Protein AF-A0A1I6U1Q0-F1 (afdb_monomer)

Solvent-accessible surface area (backbone atoms only — not comparable to full-atom values): 3834 Å² total; per-residue (Å²): 141,87,86,88,85,87,85,88,77,95,75,83,60,93,63,44,69,60,53,51,54,51,50,53,52,50,52,38,36,75,76,38,47,70,61,40,44,67,60,42,42,43,94,91,36,74,64,75,55,86,64,101,72,88,89,132

Radius of gyration: 13.1 Å; Cα contacts (8 Å, |Δi|>4): 21; chains: 1; bounding box: 28×21×33 Å

Structure (mmCIF, N/CA/C/O backbone):
data_AF-A0A1I6U1Q0-F1
#
_entry.id   AF-A0A1I6U1Q0-F1
#
loop_
_atom_site.group_PDB
_atom_site.id
_atom_site.type_symbol
_atom_site.label_atom_id
_atom_site.label_alt_id
_atom_site.label_comp_id
_atom_site.label_asym_id
_atom_site.label_entity_id
_atom_site.label_seq_id
_atom_site.pdbx_PDB_ins_code
_atom_site.Cartn_x
_atom_site.Cartn_y
_atom_site.Cartn_z
_atom_site.occupancy
_atom_site.B_iso_or_equiv
_atom_site.auth_seq_id
_atom_site.auth_comp_id
_atom_site.auth_asym_id
_atom_site.auth_atom_id
_atom_site.pdbx_PDB_model_num
ATOM 1 N N . MET A 1 1 ? 13.427 -6.822 8.954 1.00 87.06 1 MET A N 1
ATOM 2 C CA . MET A 1 1 ? 12.961 -5.589 9.630 1.00 87.06 1 MET A CA 1
ATOM 3 C C . MET A 1 1 ? 11.469 -5.715 9.906 1.00 87.06 1 MET A C 1
ATOM 5 O O . MET A 1 1 ? 10.768 -6.213 9.034 1.00 87.06 1 MET A O 1
ATOM 9 N N . ARG A 1 2 ? 10.985 -5.319 11.091 1.00 92.81 2 ARG A N 1
ATOM 10 C CA . ARG A 1 2 ? 9.554 -5.333 11.446 1.00 92.81 2 ARG A CA 1
ATOM 11 C C . ARG A 1 2 ? 9.112 -3.911 11.780 1.00 92.81 2 ARG A C 1
ATOM 13 O O . ARG A 1 2 ? 9.786 -3.243 12.553 1.00 92.81 2 ARG A O 1
ATOM 20 N N . LEU A 1 3 ? 8.007 -3.469 11.189 1.00 93.12 3 LEU A N 1
ATOM 21 C CA . LEU A 1 3 ? 7.434 -2.135 11.373 1.00 93.12 3 LEU A CA 1
ATOM 22 C C . LEU A 1 3 ? 6.070 -2.270 12.050 1.00 93.12 3 LEU A C 1
ATOM 24 O O . LEU A 1 3 ? 5.293 -3.157 11.697 1.00 93.12 3 LEU A O 1
ATOM 28 N N . LYS A 1 4 ? 5.791 -1.404 13.027 1.00 95.25 4 LYS A N 1
ATOM 29 C CA . LYS A 1 4 ? 4.473 -1.273 13.651 1.00 95.25 4 LYS A CA 1
ATOM 30 C C . LYS A 1 4 ? 3.930 0.106 13.308 1.00 95.25 4 LYS A C 1
ATOM 32 O O . LYS A 1 4 ? 4.595 1.101 13.575 1.00 95.25 4 LYS A O 1
ATOM 37 N N . VAL A 1 5 ? 2.734 0.144 12.733 1.00 92.25 5 VAL A N 1
ATOM 38 C CA . VAL A 1 5 ? 2.040 1.382 12.375 1.00 92.25 5 VAL A CA 1
ATOM 39 C C . VAL A 1 5 ? 0.671 1.361 13.039 1.00 92.25 5 VAL A C 1
ATOM 41 O O . VAL A 1 5 ? -0.018 0.344 12.997 1.00 92.25 5 VAL A O 1
ATOM 44 N N . SER A 1 6 ? 0.303 2.467 13.678 1.00 94.62 6 SER A N 1
ATOM 45 C CA . SER A 1 6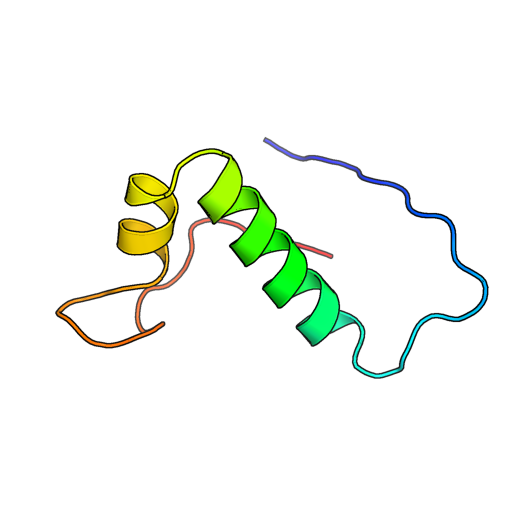 ? -0.985 2.628 14.352 1.00 94.62 6 SER A CA 1
ATOM 46 C C . SER A 1 6 ? -1.797 3.693 13.625 1.00 94.62 6 SER A C 1
ATOM 48 O O . SER A 1 6 ? -1.282 4.776 13.358 1.00 94.62 6 SER A O 1
ATOM 50 N N . PHE A 1 7 ? -3.063 3.395 13.338 1.00 91.69 7 PHE A N 1
ATOM 51 C CA . PHE A 1 7 ? -3.994 4.312 12.683 1.00 91.69 7 PHE A CA 1
ATOM 52 C C . PHE A 1 7 ? -5.222 4.527 13.563 1.00 91.69 7 PHE A C 1
ATOM 54 O O . PHE A 1 7 ? -5.673 3.604 14.243 1.00 91.69 7 PHE A O 1
ATOM 61 N N . THR A 1 8 ? -5.786 5.729 13.521 1.00 95.06 8 THR A N 1
ATOM 62 C CA . THR A 1 8 ? -7.052 6.060 14.176 1.00 95.06 8 THR A CA 1
ATOM 63 C C . THR A 1 8 ? -8.146 6.189 13.122 1.00 95.06 8 THR A C 1
ATOM 65 O O . THR A 1 8 ? -7.983 6.856 12.104 1.00 95.06 8 THR A O 1
ATOM 68 N N . CYS A 1 9 ? -9.277 5.525 13.343 1.00 92.12 9 CYS A N 1
ATOM 69 C CA . CYS A 1 9 ? -10.449 5.653 12.485 1.00 92.12 9 CYS A CA 1
ATOM 70 C C . CYS A 1 9 ? -11.725 5.449 13.305 1.00 92.12 9 CYS A C 1
ATOM 72 O O . CYS A 1 9 ? -11.677 4.936 14.422 1.00 92.12 9 CYS A O 1
ATOM 74 N N . LYS A 1 10 ? -12.868 5.856 12.748 1.00 96.25 10 LYS A N 1
ATOM 75 C CA . LYS A 1 10 ? -14.172 5.673 13.399 1.00 96.25 10 LYS A CA 1
ATOM 76 C C . LYS A 1 10 ? -14.706 4.248 13.232 1.00 96.25 10 LYS A C 1
ATOM 78 O O . LYS A 1 10 ? -15.256 3.695 14.174 1.00 96.25 10 LYS A O 1
ATOM 83 N N . VAL A 1 11 ? -14.553 3.668 12.039 1.00 94.69 11 VAL A N 1
ATOM 84 C CA . VAL A 1 11 ? -15.019 2.318 11.681 1.00 94.69 11 VAL A CA 1
ATOM 85 C C . VAL A 1 11 ? -14.051 1.717 10.659 1.00 94.69 11 VAL A C 1
ATOM 87 O O . VAL A 1 11 ? -13.680 2.393 9.699 1.00 94.69 11 VAL A O 1
ATOM 90 N N . ILE A 1 12 ? -13.671 0.450 10.843 1.00 91.81 12 ILE A N 1
ATOM 91 C CA . ILE A 1 12 ? -12.868 -0.319 9.881 1.00 91.81 12 ILE A CA 1
ATOM 92 C C . ILE A 1 12 ? -13.807 -1.110 8.955 1.00 91.81 12 ILE A C 1
ATOM 94 O O . ILE A 1 12 ? -14.627 -1.884 9.453 1.00 91.81 12 ILE A O 1
ATOM 98 N N . PRO A 1 13 ? -13.699 -0.967 7.621 1.00 91.44 13 PRO A N 1
ATOM 99 C CA . PRO A 1 13 ? -14.487 -1.764 6.681 1.00 91.44 13 PRO A CA 1
ATOM 100 C C . PRO A 1 13 ? -14.146 -3.256 6.753 1.00 91.44 13 PRO A C 1
ATOM 102 O O . PRO A 1 13 ? -12.992 -3.618 6.955 1.00 91.44 13 PRO A O 1
ATOM 105 N N . LEU A 1 14 ? -15.107 -4.137 6.461 1.00 92.00 14 LEU A N 1
ATOM 106 C CA . LEU A 1 14 ? -14.859 -5.589 6.376 1.00 92.00 14 LEU A CA 1
ATOM 107 C C . LEU A 1 14 ? -13.752 -5.943 5.364 1.00 92.00 14 LEU A C 1
ATOM 109 O O . LEU A 1 14 ? -12.963 -6.857 5.584 1.00 92.00 14 LEU A O 1
ATOM 113 N N . SER A 1 15 ? -13.644 -5.180 4.274 1.00 91.88 15 SER A N 1
ATOM 114 C CA . SER A 1 15 ? -12.634 -5.342 3.222 1.00 91.88 15 SER A CA 1
ATOM 115 C C . SER A 1 15 ? -11.301 -4.631 3.515 1.00 91.88 15 SER A C 1
ATOM 1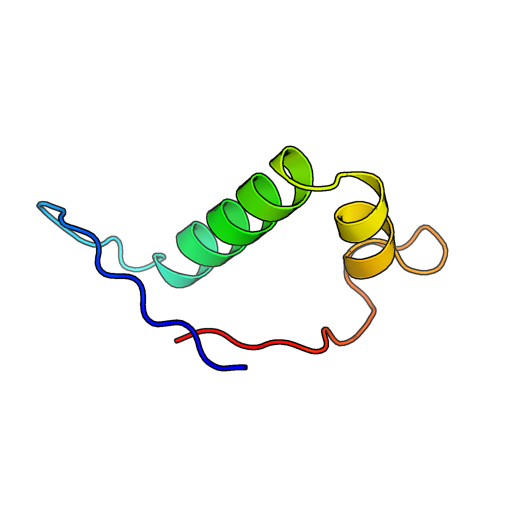17 O O . SER A 1 15 ? -10.510 -4.408 2.594 1.00 91.88 15 SER A O 1
ATOM 119 N N . TYR A 1 16 ? -11.008 -4.302 4.782 1.00 92.44 16 TYR A N 1
ATOM 120 C CA . TYR A 1 16 ? -9.807 -3.562 5.200 1.00 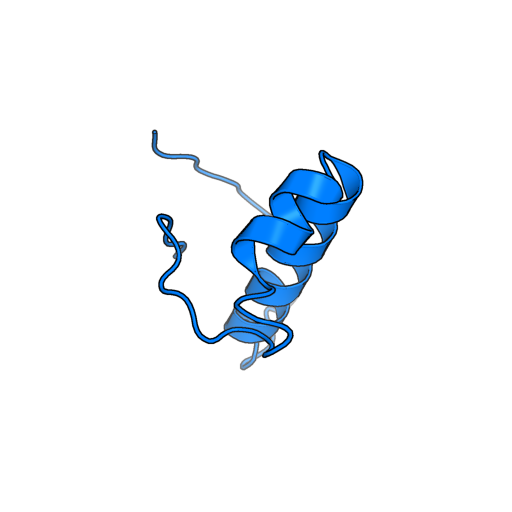92.44 16 TYR A CA 1
ATOM 121 C C . TYR A 1 16 ? -8.504 -4.121 4.629 1.00 92.44 16 TYR A C 1
ATOM 123 O O . TYR A 1 16 ? -7.604 -3.365 4.274 1.00 92.44 16 TYR A O 1
ATOM 131 N N . ARG A 1 17 ? -8.402 -5.445 4.474 1.00 92.62 17 ARG A N 1
ATOM 132 C CA . ARG A 1 17 ? -7.200 -6.084 3.934 1.00 92.62 17 ARG A CA 1
ATOM 133 C C . ARG A 1 17 ? -6.864 -5.593 2.525 1.00 92.62 17 ARG A C 1
ATOM 135 O O . ARG A 1 17 ? -5.699 -5.339 2.244 1.00 92.62 17 ARG A O 1
ATOM 142 N N . PHE A 1 18 ? -7.861 -5.409 1.659 1.00 92.19 18 PHE A N 1
ATOM 143 C CA . PHE A 1 18 ? -7.643 -4.859 0.317 1.00 92.19 18 PHE A CA 1
ATOM 144 C C . PHE A 1 18 ? -7.266 -3.379 0.366 1.00 92.19 18 PHE A C 1
ATOM 146 O O . PHE A 1 18 ? -6.387 -2.955 -0.382 1.00 92.19 18 PHE A O 1
ATOM 153 N N . ILE A 1 19 ? -7.873 -2.622 1.283 1.00 93.06 19 ILE A N 1
ATOM 154 C CA . ILE A 1 19 ? -7.559 -1.205 1.501 1.00 93.06 19 ILE A CA 1
ATOM 155 C C . ILE A 1 19 ? -6.085 -1.047 1.889 1.00 93.06 19 ILE A C 1
ATOM 157 O O . ILE A 1 19 ? -5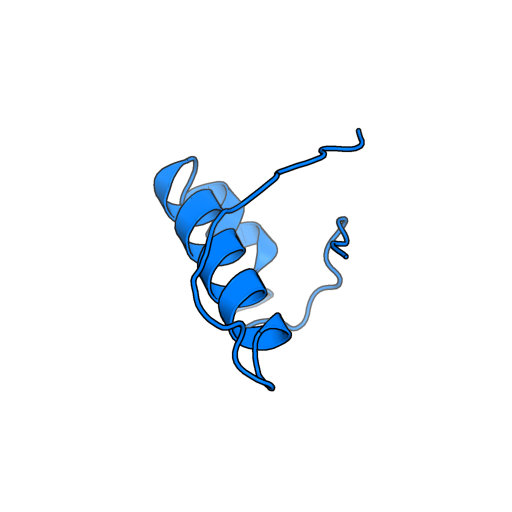.370 -0.271 1.262 1.00 93.06 19 ILE A O 1
ATOM 161 N N . PHE A 1 20 ? -5.594 -1.838 2.846 1.00 94.06 20 PHE A N 1
ATOM 162 C CA . PHE A 1 20 ? -4.193 -1.774 3.265 1.00 94.06 20 PHE A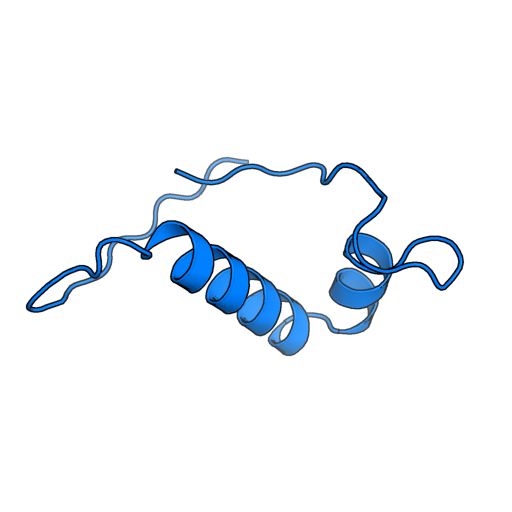 CA 1
ATOM 163 C C . PHE A 1 20 ? -3.218 -2.227 2.177 1.00 94.06 20 PHE A C 1
ATOM 165 O O . PHE A 1 20 ? -2.158 -1.625 2.034 1.00 94.06 20 PHE A O 1
ATOM 172 N N . VAL A 1 21 ? -3.562 -3.225 1.353 1.00 92.75 21 VAL A N 1
ATOM 173 C CA . VAL A 1 21 ? -2.725 -3.588 0.192 1.00 92.75 21 VAL A CA 1
ATOM 174 C C . VAL A 1 21 ? -2.599 -2.417 -0.779 1.00 92.75 21 VAL A C 1
ATOM 176 O O . VAL A 1 21 ? -1.498 -2.139 -1.255 1.00 92.75 21 VAL A O 1
ATOM 179 N N . SER A 1 22 ? -3.708 -1.745 -1.092 1.00 93.00 22 SER A N 1
ATOM 180 C CA . SER A 1 22 ? -3.702 -0.575 -1.974 1.00 93.00 22 SER A CA 1
ATOM 181 C C . SER A 1 22 ? -2.889 0.567 -1.376 1.00 93.00 22 SER A C 1
ATOM 183 O O . SER A 1 22 ? -2.024 1.108 -2.057 1.00 93.00 22 SER A O 1
ATOM 185 N N . PHE A 1 23 ? -3.077 0.843 -0.085 1.00 93.62 23 PHE A N 1
ATOM 186 C CA . PHE A 1 23 ? -2.314 1.848 0.647 1.00 93.62 23 PHE A CA 1
ATOM 187 C C . PHE A 1 23 ? -0.804 1.571 0.614 1.00 93.62 23 PHE A C 1
ATOM 189 O O . PHE A 1 23 ? -0.016 2.450 0.279 1.00 93.62 23 PHE A O 1
ATOM 196 N N . ILE A 1 24 ? -0.384 0.329 0.884 1.00 93.69 24 ILE A N 1
ATOM 197 C CA . ILE A 1 24 ? 1.033 -0.066 0.827 1.00 93.69 24 ILE A CA 1
ATOM 198 C C . ILE A 1 24 ? 1.592 0.116 -0.590 1.00 93.69 24 ILE A C 1
ATOM 200 O O . ILE A 1 24 ? 2.706 0.607 -0.753 1.00 93.69 24 ILE A O 1
ATOM 204 N N . LYS A 1 25 ? 0.837 -0.265 -1.629 1.00 91.88 25 LYS A N 1
ATOM 205 C CA . LYS A 1 25 ? 1.259 -0.075 -3.027 1.00 91.88 25 LYS A CA 1
ATOM 206 C C . LYS A 1 25 ? 1.451 1.394 -3.369 1.00 91.88 25 LYS A C 1
ATOM 208 O O . LYS A 1 25 ? 2.425 1.730 -4.034 1.00 91.88 25 LYS A O 1
ATOM 213 N N . GLU A 1 26 ? 0.523 2.241 -2.949 1.00 94.38 26 GLU A N 1
ATOM 214 C CA . GLU A 1 26 ? 0.576 3.677 -3.199 1.00 94.38 26 GLU A CA 1
ATOM 215 C C . GLU A 1 26 ? 1.757 4.319 -2.469 1.00 94.38 26 GLU A C 1
ATOM 217 O O . GLU A 1 26 ? 2.569 4.988 -3.100 1.00 94.38 26 GLU A O 1
ATOM 222 N N . ALA A 1 27 ? 1.954 3.996 -1.188 1.00 93.75 27 ALA A N 1
ATOM 223 C CA . ALA A 1 27 ? 3.104 4.461 -0.417 1.00 93.75 27 ALA A CA 1
ATOM 224 C C . ALA A 1 27 ? 4.446 4.042 -1.047 1.00 93.75 27 ALA A C 1
ATOM 226 O O . ALA A 1 27 ? 5.370 4.852 -1.140 1.00 93.75 27 ALA A O 1
ATOM 227 N N . LEU A 1 28 ? 4.551 2.796 -1.528 1.00 93.12 28 LEU A N 1
ATOM 228 C CA . LEU A 1 28 ? 5.745 2.315 -2.230 1.00 93.12 28 LEU A CA 1
ATOM 229 C C . LEU A 1 28 ? 5.984 3.070 -3.539 1.00 93.12 28 LEU A C 1
ATOM 231 O O . LEU A 1 28 ? 7.125 3.415 -3.822 1.00 93.12 28 LEU A O 1
ATOM 235 N N . LYS A 1 29 ? 4.933 3.353 -4.318 1.00 93.50 29 LYS A N 1
ATOM 236 C CA . LYS A 1 29 ? 5.048 4.138 -5.557 1.00 93.50 29 LYS A CA 1
ATOM 237 C C . LYS A 1 29 ? 5.524 5.562 -5.286 1.00 93.50 29 LYS A C 1
ATOM 239 O O . LYS A 1 29 ? 6.415 6.031 -5.985 1.00 93.50 29 LYS A O 1
ATOM 244 N N . THR A 1 30 ? 4.968 6.214 -4.266 1.00 95.38 30 THR A N 1
ATOM 245 C CA . THR A 1 30 ? 5.350 7.577 -3.868 1.00 95.38 30 THR A CA 1
ATOM 246 C C . THR A 1 30 ? 6.790 7.636 -3.366 1.00 95.38 30 THR A C 1
ATOM 248 O O . THR A 1 30 ? 7.502 8.591 -3.655 1.00 95.38 30 THR A O 1
ATOM 251 N N . SER A 1 31 ? 7.242 6.615 -2.634 1.00 94.75 31 SER A N 1
ATOM 252 C CA . SER A 1 31 ? 8.615 6.564 -2.127 1.00 94.75 31 SER A CA 1
ATOM 253 C C . SER A 1 31 ? 9.636 6.172 -3.200 1.00 94.75 31 SER A C 1
ATOM 255 O O . SER A 1 31 ? 10.715 6.757 -3.246 1.00 94.75 31 SER A O 1
ATOM 257 N N . ASN A 1 32 ? 9.333 5.169 -4.032 1.00 93.88 32 ASN A N 1
ATOM 258 C CA . ASN A 1 32 ? 10.200 4.696 -5.110 1.00 93.88 32 ASN A CA 1
ATOM 259 C C . ASN A 1 32 ? 9.392 3.921 -6.170 1.00 93.88 32 ASN A C 1
ATOM 261 O O . ASN A 1 32 ? 9.142 2.717 -6.044 1.00 93.88 32 ASN A O 1
ATOM 265 N N . ALA A 1 33 ? 9.027 4.613 -7.250 1.00 91.31 33 ALA A N 1
ATOM 266 C CA . ALA A 1 33 ? 8.230 4.050 -8.337 1.00 91.31 33 ALA A CA 1
ATOM 267 C C . ALA A 1 33 ? 8.907 2.852 -9.031 1.00 91.31 33 ALA A C 1
ATOM 269 O O . ALA A 1 33 ? 8.254 1.834 -9.255 1.00 91.31 33 ALA A O 1
ATOM 270 N N . VAL A 1 34 ? 10.219 2.928 -9.288 1.00 91.44 34 VAL A N 1
ATOM 271 C CA . VAL A 1 34 ? 10.987 1.859 -9.957 1.00 91.44 34 VAL A CA 1
ATOM 272 C C . VAL A 1 34 ? 10.992 0.583 -9.115 1.00 91.44 34 VAL A C 1
ATOM 274 O O . VAL A 1 34 ? 10.802 -0.523 -9.624 1.00 91.44 34 VAL A O 1
ATOM 277 N N . TYR A 1 35 ? 11.163 0.719 -7.798 1.00 89.88 35 TYR A N 1
ATOM 278 C CA . TYR A 1 35 ? 11.080 -0.416 -6.883 1.00 89.88 35 TYR A CA 1
ATOM 279 C C . TYR A 1 35 ? 9.678 -1.036 -6.875 1.00 89.88 35 TYR A C 1
ATOM 281 O O . TYR A 1 35 ? 9.545 -2.260 -6.929 1.00 89.88 35 TYR A O 1
ATOM 289 N N . ALA A 1 36 ? 8.631 -0.207 -6.843 1.00 89.56 36 ALA A N 1
ATOM 290 C CA . ALA A 1 36 ? 7.253 -0.682 -6.871 1.00 89.56 36 ALA A CA 1
ATOM 291 C C . ALA A 1 36 ? 6.933 -1.448 -8.167 1.00 89.56 36 ALA A C 1
ATOM 293 O O . ALA A 1 36 ? 6.314 -2.512 -8.107 1.00 89.56 36 ALA A O 1
ATOM 294 N N . GLU A 1 37 ? 7.381 -0.962 -9.325 1.00 88.19 37 GLU A N 1
ATOM 295 C CA . GLU A 1 37 ? 7.210 -1.658 -10.605 1.00 88.19 37 GLU A CA 1
ATOM 296 C C . GLU A 1 37 ? 7.907 -3.018 -10.608 1.00 88.19 37 GLU A C 1
ATOM 298 O O . GLU A 1 37 ? 7.256 -4.026 -10.866 1.00 88.19 37 GLU A O 1
ATOM 303 N N . ASN A 1 38 ? 9.174 -3.088 -10.197 1.00 88.25 38 ASN A N 1
ATOM 304 C CA . ASN A 1 38 ? 9.920 -4.350 -10.112 1.00 88.25 38 ASN A CA 1
ATOM 305 C C . ASN A 1 38 ? 9.295 -5.374 -9.146 1.00 88.25 38 ASN A C 1
ATOM 307 O O . ASN A 1 38 ? 9.478 -6.585 -9.297 1.00 88.25 38 ASN A O 1
ATOM 311 N N . LEU A 1 39 ? 8.582 -4.900 -8.120 1.00 87.88 39 LEU A N 1
ATOM 312 C CA . LEU A 1 39 ? 7.932 -5.752 -7.126 1.00 87.88 39 LEU A CA 1
ATOM 31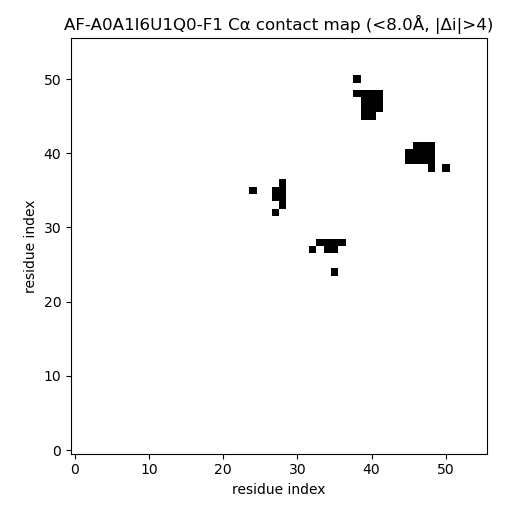3 C C . LEU A 1 39 ? 6.577 -6.295 -7.610 1.00 87.88 39 LEU A C 1
ATOM 315 O O . LEU A 1 39 ? 6.192 -7.414 -7.255 1.00 87.88 39 LEU A O 1
ATOM 319 N N . TYR A 1 40 ? 5.834 -5.500 -8.386 1.00 85.88 40 TYR A N 1
ATOM 320 C CA . TYR A 1 40 ? 4.453 -5.800 -8.784 1.00 85.88 40 TYR A CA 1
ATOM 321 C C . TYR A 1 40 ? 4.278 -6.169 -10.262 1.00 85.88 40 TYR A C 1
ATOM 323 O O . TYR A 1 40 ? 3.224 -6.707 -10.611 1.00 85.88 40 TYR A O 1
ATOM 331 N N . VAL A 1 41 ? 5.279 -5.955 -11.111 1.00 84.25 41 VAL A N 1
ATOM 332 C CA . VAL A 1 41 ? 5.313 -6.367 -12.519 1.00 84.25 41 VAL A CA 1
ATOM 333 C C . VAL A 1 41 ? 6.349 -7.475 -12.675 1.00 84.25 41 VAL A C 1
ATOM 335 O O . VAL A 1 41 ? 7.484 -7.356 -12.225 1.00 84.25 41 VAL A O 1
ATOM 338 N N . PHE A 1 42 ? 5.959 -8.583 -13.301 1.00 76.50 42 PHE A N 1
ATOM 339 C CA . PHE A 1 42 ? 6.860 -9.691 -13.604 1.00 76.50 42 PHE A CA 1
ATOM 340 C C . PHE A 1 42 ? 6.636 -10.127 -15.048 1.00 76.50 42 PHE A C 1
ATOM 342 O O . PHE A 1 42 ? 5.543 -10.587 -15.366 1.00 76.50 42 PHE A O 1
ATOM 349 N N . GLU A 1 43 ? 7.634 -9.963 -15.921 1.00 76.00 43 GLU A N 1
ATOM 350 C CA . GLU A 1 43 ? 7.534 -10.319 -17.351 1.00 76.00 43 GLU A CA 1
ATOM 351 C C . GLU A 1 43 ? 6.283 -9.720 -18.028 1.00 76.00 43 GLU A C 1
ATOM 353 O O . GLU A 1 43 ? 5.504 -10.426 -18.669 1.00 76.00 43 GLU A O 1
ATOM 358 N N . ASN A 1 44 ? 6.020 -8.425 -17.805 1.00 76.0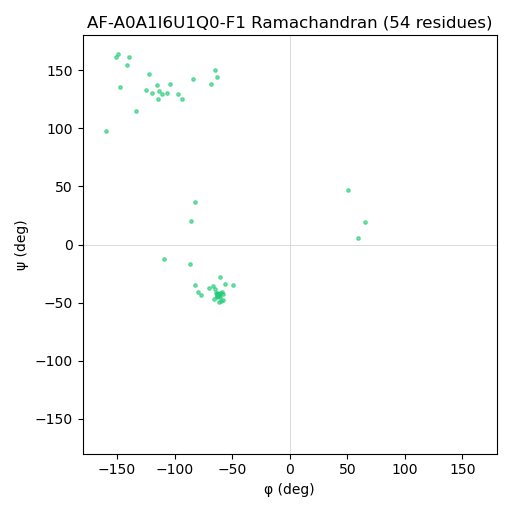0 44 ASN A N 1
ATOM 359 C CA . ASN A 1 44 ? 4.805 -7.716 -18.246 1.00 76.00 44 ASN A CA 1
ATOM 360 C C . ASN A 1 44 ? 3.473 -8.283 -17.712 1.00 76.00 44 ASN A C 1
ATOM 362 O O . ASN A 1 44 ? 2.402 -7.797 -18.074 1.00 76.00 44 ASN A O 1
ATOM 366 N N . LYS A 1 45 ? 3.505 -9.278 -16.819 1.00 76.25 45 LYS A N 1
ATOM 367 C CA . LYS A 1 45 ? 2.324 -9.809 -16.136 1.00 76.25 45 LYS A CA 1
ATOM 368 C C . LYS A 1 45 ? 2.203 -9.166 -14.758 1.00 76.25 45 LYS A C 1
ATOM 370 O O . LYS A 1 45 ? 3.155 -9.192 -13.968 1.00 76.25 45 LYS A O 1
ATOM 375 N N . PRO A 1 46 ? 1.027 -8.624 -14.412 1.00 74.56 46 PRO A N 1
ATOM 376 C CA . PRO A 1 46 ? 0.828 -8.065 -13.094 1.00 74.56 46 PRO A CA 1
ATOM 377 C C . PRO A 1 46 ? 0.845 -9.180 -12.047 1.00 74.56 46 PRO A C 1
ATOM 379 O O . PRO A 1 46 ? 0.211 -10.225 -12.188 1.00 74.56 46 PRO A O 1
ATOM 382 N N . ASN A 1 47 ? 1.517 -8.900 -10.936 1.00 71.88 47 ASN A N 1
ATOM 383 C CA . ASN A 1 47 ? 1.289 -9.537 -9.649 1.00 71.88 47 ASN A CA 1
ATOM 384 C C . ASN A 1 47 ? 1.610 -11.044 -9.546 1.00 71.88 47 ASN A C 1
ATOM 386 O O . ASN A 1 47 ? 1.156 -11.678 -8.595 1.00 71.88 47 ASN A O 1
ATOM 390 N N . LYS A 1 48 ? 2.420 -11.607 -10.454 1.00 76.75 48 LYS A N 1
ATOM 391 C CA . LYS A 1 48 ? 2.757 -13.047 -10.468 1.00 76.75 48 LYS A CA 1
ATOM 392 C C . LYS A 1 48 ? 3.939 -13.467 -9.590 1.00 76.75 48 LYS A C 1
ATOM 394 O O . LYS A 1 48 ? 4.061 -14.647 -9.279 1.00 76.75 48 LYS A O 1
ATOM 399 N N . LYS A 1 49 ? 4.782 -12.528 -9.158 1.00 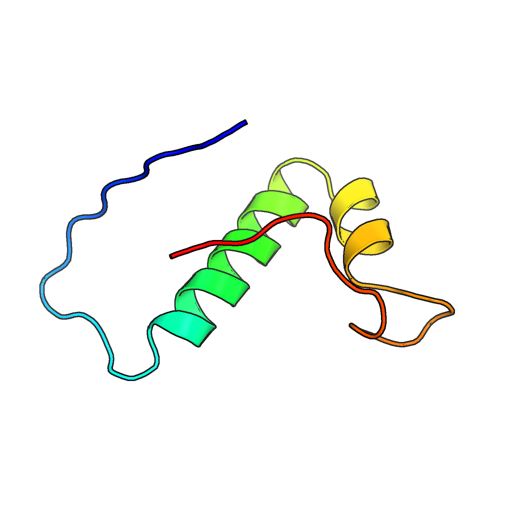83.31 49 LYS A N 1
ATOM 400 C CA 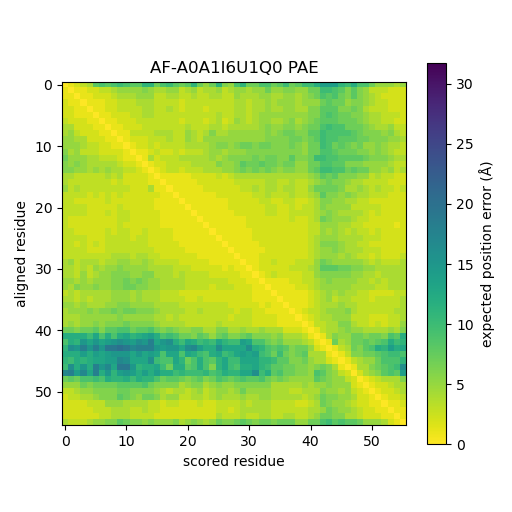. LYS A 1 49 ? 5.916 -12.818 -8.269 1.00 83.31 49 LYS A CA 1
ATOM 401 C C . LYS A 1 49 ? 5.474 -12.849 -6.803 1.00 83.31 49 LYS A C 1
ATOM 403 O O . LYS A 1 49 ? 4.627 -12.041 -6.392 1.00 83.31 49 LYS A O 1
ATOM 408 N N . SER A 1 50 ? 6.051 -13.757 -6.015 1.00 84.50 50 SER A N 1
ATOM 409 C CA . SER A 1 50 ? 5.991 -13.680 -4.554 1.00 84.50 50 SER A CA 1
ATOM 410 C C . SER A 1 50 ? 6.712 -12.416 -4.081 1.00 84.50 50 SER A C 1
ATOM 412 O O . SER A 1 50 ? 7.675 -11.956 -4.694 1.00 84.50 50 SER A O 1
ATOM 414 N N . LYS A 1 51 ? 6.195 -11.798 -3.019 1.00 87.94 51 LYS A N 1
ATOM 415 C CA . LYS A 1 51 ? 6.755 -10.563 -2.472 1.00 87.94 51 LYS A CA 1
ATOM 416 C C . LYS A 1 51 ? 7.521 -10.920 -1.215 1.00 87.94 51 LYS A C 1
ATOM 418 O O . LYS A 1 51 ? 7.030 -11.682 -0.388 1.00 87.94 51 LYS A O 1
ATOM 423 N N . ASN A 1 52 ? 8.691 -10.321 -1.047 1.00 89.12 52 ASN A N 1
ATOM 424 C CA . ASN A 1 52 ? 9.564 -10.582 0.095 1.00 89.12 52 ASN A CA 1
ATOM 425 C C . ASN A 1 52 ? 9.146 -9.762 1.333 1.00 89.12 52 ASN A C 1
ATOM 427 O O . ASN A 1 52 ? 9.996 -9.269 2.069 1.00 89.12 52 ASN A O 1
ATOM 431 N N . PHE A 1 53 ? 7.839 -9.564 1.540 1.00 91.62 53 PHE A N 1
ATOM 432 C CA . PHE A 1 53 ? 7.282 -8.895 2.714 1.00 91.62 53 PHE A CA 1
ATOM 433 C C . PHE A 1 53 ? 5.878 -9.423 3.034 1.00 91.62 53 PHE A C 1
ATOM 435 O O . PHE A 1 53 ? 5.203 -10.005 2.185 1.00 91.62 53 PHE A O 1
ATOM 442 N N . THR A 1 54 ? 5.434 -9.187 4.266 1.00 92.50 54 THR A N 1
ATOM 443 C CA . THR A 1 54 ? 4.080 -9.495 4.743 1.00 92.50 54 THR A CA 1
ATOM 444 C C . THR A 1 54 ? 3.574 -8.363 5.640 1.00 92.50 54 THR A C 1
ATOM 446 O O . THR A 1 54 ? 4.373 -7.563 6.129 1.00 92.50 54 THR A O 1
ATOM 449 N N . PHE A 1 55 ? 2.260 -8.281 5.844 1.00 93.19 55 PHE A N 1
ATOM 450 C CA . PHE A 1 55 ? 1.624 -7.331 6.758 1.00 93.19 55 PHE A CA 1
ATOM 451 C C . PHE A 1 55 ? 0.454 -8.001 7.493 1.00 93.19 55 PHE A C 1
ATOM 453 O O . PHE A 1 55 ? -0.128 -8.969 6.992 1.00 93.19 55 PHE A O 1
ATOM 460 N N . SER A 1 56 ? 0.132 -7.479 8.678 1.00 88.62 56 SER A N 1
ATOM 461 C CA . SER A 1 56 ? -0.967 -7.915 9.549 1.00 88.62 56 SER A CA 1
ATOM 462 C C . SER A 1 56 ? -1.681 -6.711 10.131 1.00 88.62 56 SER A C 1
ATOM 464 O O . SER A 1 56 ? -0.933 -5.824 10.605 1.00 88.62 56 SER A O 1
#

Foldseek 3Di:
DDDDDDDDDDDQDPVNVVVVVVVVLVVCCVVPVVVSCVQQADPNDGRPDDHPDDDD

Secondary structure (DSSP, 8-state):
---------S---TTHHHHHHHHHHHHHHHH-HHHHHHHHEETTEET-SPPS----

Mean predicted aligned error: 4.51 Å

Sequence (56 aa):
MRLKVSFTCKVIPLSYRFIFVSFIKEALKTSNAVYAENLYVFENKPNKKSKNFTFS

pLDDT: mean 89.56, std 6.07, range [71.88, 96.25]